Protein AF-A4SCB6-F1 (afdb_monomer_lite)

Structure (mmCIF, N/CA/C/O backbone):
data_AF-A4SCB6-F1
#
_entry.id   AF-A4SCB6-F1
#
loop_
_atom_site.group_PDB
_atom_site.id
_atom_site.type_symbol
_atom_site.label_atom_id
_atom_site.label_alt_id
_atom_site.label_comp_id
_atom_site.label_asym_id
_atom_site.label_entity_id
_atom_site.label_seq_id
_atom_site.pdbx_PDB_ins_code
_atom_site.Cartn_x
_atom_site.Cartn_y
_atom_site.Cartn_z
_atom_site.occupancy
_atom_site.B_iso_or_equiv
_atom_site.auth_seq_id
_atom_site.auth_comp_id
_atom_site.auth_asym_id
_atom_site.auth_atom_id
_atom_site.pdbx_PDB_model_num
ATOM 1 N N . MET A 1 1 ? -8.449 29.681 24.417 1.00 35.66 1 MET A N 1
ATOM 2 C CA . MET A 1 1 ? -8.562 28.207 24.355 1.00 35.66 1 MET A CA 1
ATOM 3 C C . MET A 1 1 ? -7.385 27.690 23.552 1.00 35.66 1 MET A C 1
ATOM 5 O O . MET A 1 1 ? -7.393 27.770 22.331 1.00 35.66 1 MET A O 1
ATOM 9 N N . GLU A 1 2 ? -6.325 27.283 24.239 1.00 38.78 2 GLU A N 1
ATOM 10 C CA . GLU A 1 2 ? -5.059 26.910 23.613 1.00 38.78 2 GLU A CA 1
ATOM 11 C C . GLU A 1 2 ? -5.118 25.445 23.175 1.00 38.78 2 GLU A C 1
ATOM 13 O O . GLU A 1 2 ? -4.873 24.522 23.953 1.00 38.78 2 GLU A O 1
ATOM 18 N N . ASN A 1 3 ? -5.507 25.220 21.918 1.00 49.94 3 ASN A N 1
ATOM 19 C CA . ASN A 1 3 ? -5.371 23.917 21.279 1.00 49.94 3 ASN A CA 1
ATOM 20 C C . ASN A 1 3 ? -3.885 23.682 21.005 1.00 49.94 3 ASN A C 1
ATOM 22 O O . ASN A 1 3 ? -3.407 23.879 19.888 1.00 49.94 3 ASN A O 1
ATOM 26 N N . SER A 1 4 ? -3.153 23.259 22.041 1.00 44.50 4 SER A N 1
ATOM 27 C CA . SER A 1 4 ? -1.861 22.603 21.861 1.00 44.50 4 SER A CA 1
ATOM 28 C C . SER A 1 4 ? -2.102 21.427 20.920 1.00 44.50 4 SER A C 1
ATOM 30 O O . SER A 1 4 ? -2.739 20.429 21.265 1.00 44.50 4 SER A O 1
ATOM 32 N N . SER A 1 5 ? -1.689 21.589 19.669 1.00 52.41 5 SER A N 1
ATOM 33 C CA . SER A 1 5 ? -1.800 20.581 18.630 1.00 52.41 5 SER A CA 1
ATOM 34 C C . SER A 1 5 ? -0.852 19.444 18.994 1.00 52.41 5 SER A C 1
ATOM 36 O O . SER A 1 5 ? 0.273 19.349 18.510 1.00 52.41 5 SER A O 1
ATOM 38 N N . LYS A 1 6 ? -1.294 18.583 19.922 1.00 59.75 6 LYS A N 1
ATOM 39 C CA . LYS A 1 6 ? -0.596 17.358 20.302 1.00 59.75 6 LYS A CA 1
ATOM 40 C C . LYS A 1 6 ? -0.312 16.607 19.015 1.00 59.75 6 LYS A C 1
ATOM 42 O O . LYS A 1 6 ? -1.229 16.149 18.331 1.00 59.75 6 LYS A O 1
ATOM 47 N N . LYS A 1 7 ? 0.973 16.562 18.668 1.00 64.44 7 LYS A N 1
ATOM 48 C CA . LYS A 1 7 ? 1.499 15.917 17.471 1.00 64.44 7 LYS A CA 1
ATOM 49 C C . LYS A 1 7 ? 0.943 14.497 17.453 1.00 64.44 7 LYS A C 1
ATOM 51 O O . LYS A 1 7 ? 1.305 13.688 18.307 1.00 64.44 7 LYS A O 1
ATOM 56 N N . ARG A 1 8 ? 0.002 14.220 16.543 1.00 67.88 8 ARG A N 1
ATOM 57 C CA . ARG A 1 8 ? -0.626 12.898 16.444 1.00 67.88 8 ARG A CA 1
ATOM 58 C C . ARG A 1 8 ? 0.488 11.892 16.173 1.00 67.88 8 ARG A C 1
ATOM 60 O O . ARG A 1 8 ? 1.176 11.997 15.154 1.00 67.88 8 ARG A O 1
ATOM 67 N N . ARG A 1 9 ? 0.722 10.976 17.117 1.00 80.44 9 ARG A N 1
ATOM 68 C CA . ARG A 1 9 ? 1.697 9.896 16.931 1.00 80.44 9 ARG A CA 1
ATOM 69 C C . ARG A 1 9 ? 1.261 9.088 15.714 1.00 80.44 9 ARG A C 1
ATOM 71 O O . ARG A 1 9 ? 0.094 8.726 15.593 1.00 80.44 9 ARG A O 1
ATOM 78 N N . ARG A 1 10 ? 2.198 8.833 14.802 1.00 80.88 10 ARG A N 1
ATOM 79 C CA . ARG A 1 10 ? 1.978 7.876 13.719 1.00 80.88 10 ARG A CA 1
ATOM 80 C C . ARG A 1 10 ? 2.044 6.489 14.344 1.00 80.88 10 ARG A C 1
ATOM 82 O O . ARG A 1 10 ? 3.097 6.124 14.856 1.00 80.88 10 ARG A O 1
ATOM 89 N N . LEU A 1 11 ? 0.918 5.782 14.348 1.00 84.81 11 LEU A N 1
ATOM 90 C CA . LEU A 1 11 ? 0.862 4.398 14.805 1.00 84.81 11 LEU A CA 1
ATOM 91 C C . LEU A 1 11 ? 1.591 3.502 13.805 1.00 84.81 11 LEU A C 1
ATOM 93 O O . LEU A 1 11 ? 1.426 3.673 12.590 1.00 84.81 11 LEU A O 1
ATOM 97 N N . SER A 1 12 ? 2.388 2.563 14.311 1.00 90.12 12 SER A N 1
ATOM 98 C CA . SER A 1 12 ? 2.996 1.528 13.477 1.00 90.12 12 SER A CA 1
ATOM 99 C C . SER A 1 12 ? 1.917 0.590 12.916 1.00 90.12 12 SER A C 1
ATOM 101 O O . SER A 1 12 ? 0.789 0.532 13.413 1.00 90.12 12 SER A O 1
ATOM 103 N N . ALA A 1 13 ? 2.244 -0.153 11.856 1.00 90.56 13 ALA A N 1
ATOM 104 C CA . ALA A 1 13 ? 1.316 -1.132 11.286 1.00 90.56 13 ALA A CA 1
ATOM 105 C C . ALA A 1 13 ? 0.941 -2.232 12.300 1.00 90.56 13 ALA A C 1
ATOM 107 O O . ALA A 1 13 ? -0.214 -2.648 12.365 1.00 90.56 13 ALA A O 1
ATOM 108 N N . GLU A 1 14 ? 1.901 -2.651 13.128 1.00 92.12 14 GLU A N 1
ATOM 109 C CA . GLU A 1 14 ? 1.699 -3.634 14.198 1.00 92.12 14 GLU A CA 1
ATOM 110 C C . GLU A 1 14 ? 0.769 -3.100 15.291 1.00 92.12 14 GLU A C 1
ATOM 112 O O . GLU A 1 14 ? -0.149 -3.803 15.711 1.00 92.12 14 GLU A O 1
ATOM 117 N N . GLU A 1 15 ? 0.941 -1.837 15.702 1.00 91.81 15 GLU A N 1
ATOM 118 C CA . GLU A 1 15 ? 0.059 -1.195 16.684 1.00 91.81 15 GLU A CA 1
ATOM 119 C C . GLU A 1 15 ? -1.388 -1.150 16.168 1.00 91.81 15 GLU A C 1
ATOM 121 O O . GLU A 1 15 ? -2.311 -1.535 16.887 1.00 91.81 15 GLU A O 1
ATOM 126 N N . LYS A 1 16 ? -1.600 -0.753 14.902 1.00 93.06 16 LYS A N 1
ATOM 127 C CA . LYS A 1 16 ? -2.934 -0.758 14.272 1.00 93.06 16 LYS A CA 1
ATOM 128 C C . LYS A 1 16 ? -3.567 -2.154 14.269 1.00 93.06 16 LYS A C 1
ATOM 130 O O . LYS A 1 16 ? -4.764 -2.278 14.526 1.00 93.06 16 LYS A O 1
ATOM 135 N N . TRP A 1 17 ? -2.778 -3.192 13.991 1.00 93.38 17 TRP A N 1
ATOM 136 C CA . TRP A 1 17 ? -3.244 -4.579 14.008 1.00 93.38 17 TRP A CA 1
ATOM 137 C C . TRP A 1 17 ? -3.620 -5.057 15.418 1.00 93.38 17 TRP A C 1
ATOM 139 O O . TRP A 1 17 ? -4.675 -5.670 15.578 1.00 93.38 17 TRP A O 1
ATOM 149 N N . SER A 1 18 ? -2.824 -4.724 16.443 1.00 92.81 18 SER A N 1
ATOM 150 C CA . SER A 1 18 ? -3.146 -5.037 17.847 1.00 92.81 18 SER A CA 1
ATOM 151 C C . SER A 1 18 ? -4.474 -4.411 18.266 1.00 92.81 18 SER A C 1
ATOM 153 O O . SER A 1 18 ? -5.357 -5.102 18.767 1.00 92.81 18 SER A O 1
ATOM 155 N N . ILE A 1 19 ? -4.660 -3.122 17.964 1.00 92.25 19 ILE A N 1
ATOM 156 C CA . ILE A 1 19 ? -5.900 -2.396 18.268 1.00 92.25 19 ILE A CA 1
ATOM 157 C C . ILE A 1 19 ? -7.103 -3.055 17.583 1.00 92.25 19 ILE A C 1
ATOM 159 O O . ILE A 1 19 ? -8.170 -3.174 18.186 1.00 92.25 19 ILE A O 1
ATOM 163 N N . TYR A 1 20 ? -6.947 -3.489 16.329 1.00 93.62 20 TYR A N 1
ATOM 164 C CA . TYR A 1 20 ? -8.008 -4.184 15.604 1.00 93.62 20 TYR A CA 1
ATOM 165 C C . TYR A 1 20 ? -8.391 -5.506 16.286 1.00 93.62 20 TYR A C 1
ATOM 167 O O . TYR A 1 20 ? -9.576 -5.743 16.508 1.00 93.62 20 TYR A O 1
ATOM 175 N N . GLN A 1 21 ? -7.407 -6.320 16.680 1.00 93.75 21 GLN A N 1
ATOM 176 C CA . GLN A 1 21 ? -7.632 -7.588 17.384 1.00 93.75 21 GLN A CA 1
ATOM 177 C C . GLN A 1 21 ? -8.326 -7.391 18.736 1.00 93.75 21 GLN A C 1
ATOM 179 O O . GLN A 1 21 ? -9.308 -8.070 19.029 1.00 93.75 21 GLN A O 1
ATOM 184 N N . GLU A 1 22 ? -7.872 -6.426 19.536 1.00 91.62 22 GLU A N 1
ATOM 185 C CA . GLU A 1 22 ? -8.496 -6.086 20.822 1.00 91.62 22 GLU A CA 1
ATOM 186 C C . GLU A 1 22 ? -9.955 -5.636 20.662 1.00 91.62 22 GLU A C 1
ATOM 188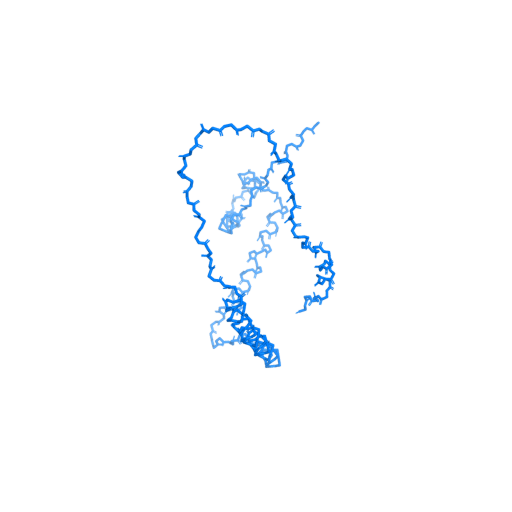 O O . GLU A 1 22 ? -10.795 -5.933 21.509 1.00 91.62 22 GLU A O 1
ATOM 193 N N . CYS A 1 23 ? -10.275 -4.939 19.566 1.00 90.19 23 CYS A N 1
ATOM 194 C CA . CYS A 1 23 ? -11.641 -4.514 19.260 1.00 90.19 23 CYS A CA 1
ATOM 195 C C . CYS A 1 23 ? -12.542 -5.644 18.734 1.00 90.19 23 CYS A C 1
ATOM 197 O O . CYS A 1 23 ? -13.762 -5.506 18.808 1.00 90.19 23 CYS A O 1
ATOM 199 N N . GLU A 1 24 ? -11.970 -6.700 18.153 1.00 89.06 24 GLU A N 1
ATOM 200 C CA . GLU A 1 24 ? -12.712 -7.838 17.589 1.00 89.06 24 GLU A CA 1
ATOM 201 C C . GLU A 1 24 ? -13.030 -8.901 18.657 1.00 89.06 24 GLU A C 1
ATOM 203 O O . GLU A 1 24 ? -13.996 -9.651 18.527 1.00 89.06 24 GLU A O 1
ATOM 208 N N . GLN A 1 25 ? -12.258 -8.950 19.750 1.00 89.31 25 GLN A N 1
ATOM 209 C CA . GLN A 1 25 ? -12.505 -9.865 20.865 1.00 89.31 25 GLN A CA 1
ATOM 210 C C . GLN A 1 25 ? -13.878 -9.617 21.514 1.00 89.31 25 GLN A C 1
ATOM 212 O O . GLN A 1 25 ? -14.176 -8.538 22.036 1.00 89.31 25 GLN A O 1
ATOM 217 N N . SER A 1 26 ? -14.720 -10.654 21.529 1.00 71.50 26 SER A N 1
ATOM 218 C CA . SER A 1 26 ? -16.051 -10.609 22.136 1.00 71.50 26 SER A CA 1
ATOM 219 C C . SER A 1 26 ? -15.952 -10.387 23.649 1.00 71.50 26 SER A C 1
ATOM 221 O O . SER A 1 26 ? -15.482 -11.262 24.374 1.00 71.50 26 SER A O 1
ATOM 223 N N . GLY A 1 27 ? -16.412 -9.226 24.126 1.00 77.25 27 GLY A N 1
ATOM 224 C CA . GLY A 1 27 ? -16.468 -8.882 25.555 1.00 77.25 27 GLY A CA 1
ATOM 225 C C . GLY A 1 27 ? -15.766 -7.575 25.929 1.00 77.25 27 GLY A C 1
ATOM 226 O O . GLY A 1 27 ? -15.978 -7.065 27.028 1.00 77.25 27 GLY A O 1
ATOM 227 N N . VAL A 1 28 ? -14.979 -6.990 25.022 1.00 80.94 28 VAL A N 1
ATOM 228 C CA . VAL A 1 28 ? -14.282 -5.724 25.275 1.00 80.94 28 VAL A CA 1
ATOM 229 C C . VAL A 1 28 ? -15.142 -4.536 24.844 1.00 80.94 28 VAL A C 1
ATOM 231 O O . VAL A 1 28 ? -15.677 -4.479 23.737 1.00 80.94 28 VAL A O 1
ATOM 234 N N . LYS A 1 29 ? -15.265 -3.530 25.717 1.00 88.19 29 LYS A N 1
ATOM 235 C CA . LYS A 1 29 ? -15.910 -2.263 25.362 1.00 88.19 29 LYS A CA 1
ATOM 236 C C . LYS A 1 29 ? -14.978 -1.470 24.449 1.00 88.19 29 LYS A C 1
ATOM 238 O O . LYS A 1 29 ? -13.975 -0.924 24.902 1.00 88.19 29 LYS A O 1
ATOM 243 N N . ILE A 1 30 ? -15.362 -1.331 23.182 1.00 88.38 30 ILE A N 1
ATOM 244 C CA . ILE A 1 30 ? -14.606 -0.601 22.145 1.00 88.38 30 ILE A CA 1
ATOM 245 C C . ILE A 1 30 ? -14.160 0.789 22.637 1.00 88.38 30 ILE A C 1
ATOM 247 O O . ILE A 1 30 ? -13.024 1.203 22.425 1.00 88.38 30 ILE A O 1
ATOM 251 N N . GLY A 1 31 ? -15.029 1.502 23.361 1.00 85.88 31 GLY A N 1
ATOM 252 C CA . GLY A 1 31 ? -14.718 2.831 23.893 1.00 85.88 31 GLY A CA 1
ATOM 253 C C . GLY A 1 31 ? -13.583 2.867 24.927 1.00 85.88 31 GLY A C 1
ATOM 254 O O . GLY A 1 31 ? -12.914 3.890 25.046 1.00 85.88 31 GLY A O 1
ATOM 255 N N . GLU A 1 32 ? -13.337 1.783 25.667 1.00 89.12 32 GLU A N 1
ATOM 256 C CA . GLU A 1 32 ? -12.234 1.710 26.636 1.00 89.12 32 GLU A CA 1
ATOM 257 C C . GLU A 1 32 ? -10.888 1.536 25.926 1.00 89.12 32 GLU A C 1
ATOM 259 O O . GLU A 1 32 ? -9.926 2.225 26.266 1.00 89.12 32 GLU A O 1
ATOM 264 N N . VAL A 1 33 ? -10.838 0.696 24.888 1.00 89.19 33 VAL A N 1
ATOM 265 C CA . VAL A 1 33 ? -9.648 0.495 24.041 1.00 89.19 33 VAL A CA 1
ATOM 266 C C . VAL A 1 33 ? -9.270 1.801 23.342 1.00 89.19 33 VAL A C 1
ATOM 268 O O . VAL A 1 33 ? -8.135 2.263 23.443 1.00 89.19 33 VAL A O 1
ATOM 271 N N . LEU A 1 34 ? -10.239 2.476 22.721 1.00 89.56 34 LEU A N 1
ATOM 272 C CA . LEU A 1 34 ? -9.993 3.738 22.018 1.00 89.56 34 LEU A CA 1
ATOM 273 C C . LEU A 1 34 ? -9.400 4.823 22.928 1.00 89.56 34 LEU A C 1
ATOM 275 O O . LEU A 1 34 ? -8.489 5.539 22.516 1.00 89.56 34 LEU A O 1
ATOM 279 N N . ARG A 1 35 ? -9.842 4.911 24.189 1.00 89.12 35 ARG A N 1
ATOM 280 C CA . ARG A 1 35 ? -9.287 5.869 25.161 1.00 89.12 35 ARG A CA 1
ATOM 281 C C . ARG A 1 35 ? -7.853 5.538 25.570 1.00 89.12 35 ARG A C 1
ATOM 283 O O . ARG A 1 35 ? -7.065 6.468 25.716 1.00 89.12 35 ARG A O 1
ATOM 290 N N . LYS A 1 36 ? -7.501 4.253 25.713 1.00 88.38 36 LYS A N 1
ATOM 291 C CA . LYS A 1 36 ? -6.122 3.820 26.016 1.00 88.38 36 LYS A CA 1
ATOM 292 C C . LYS A 1 36 ? -5.146 4.233 24.914 1.00 88.38 36 LYS A C 1
ATOM 294 O O . LYS A 1 36 ? -4.048 4.696 25.208 1.00 88.38 36 LYS A O 1
ATOM 299 N N 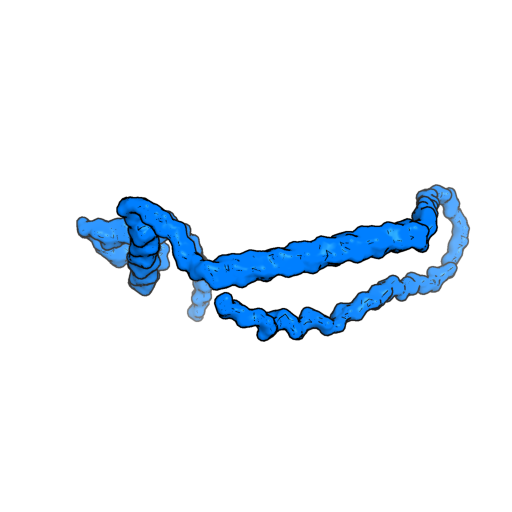. HIS A 1 37 ? -5.567 4.108 23.656 1.00 86.75 37 HIS A N 1
ATOM 300 C CA . HIS A 1 37 ? -4.739 4.443 22.494 1.00 86.75 37 HIS A CA 1
ATOM 301 C C . HIS A 1 37 ? -4.878 5.902 22.028 1.00 86.75 37 HIS A C 1
ATOM 303 O O . HIS A 1 37 ? -4.116 6.343 21.170 1.00 86.75 37 HIS A O 1
ATOM 309 N N . GLY A 1 38 ? -5.818 6.669 22.592 1.00 88.50 38 GLY A N 1
ATOM 310 C CA . GLY A 1 38 ? -6.092 8.050 22.182 1.00 88.50 38 GLY A CA 1
ATOM 311 C C . GLY A 1 38 ? -6.701 8.162 20.780 1.00 88.50 38 GLY A C 1
ATOM 312 O O . GLY A 1 38 ? -6.447 9.144 20.085 1.00 88.50 38 GLY A O 1
ATOM 313 N N . LEU A 1 39 ? -7.469 7.152 20.362 1.00 88.50 39 LEU A N 1
ATOM 314 C CA . LEU A 1 39 ? -8.086 7.050 19.039 1.00 88.50 39 LEU A CA 1
ATOM 315 C C . LEU A 1 39 ? -9.559 7.445 19.062 1.00 88.50 39 LEU A C 1
ATOM 317 O O . LEU A 1 39 ? -10.250 7.284 20.069 1.00 88.50 39 LEU A O 1
ATOM 321 N N . TYR A 1 40 ? -10.048 7.937 17.927 1.00 91.06 40 TYR A N 1
ATOM 322 C CA . TYR A 1 40 ? -11.465 8.221 17.734 1.00 91.06 40 TYR A CA 1
ATOM 323 C C . TYR A 1 40 ? -12.172 7.073 16.998 1.00 91.06 40 TYR A C 1
ATOM 325 O O . TYR A 1 40 ? -11.543 6.207 16.387 1.00 91.06 40 TYR A O 1
ATOM 333 N N . SER A 1 41 ? -13.507 7.063 17.021 1.00 88.75 41 SER A N 1
ATOM 334 C CA . SER A 1 41 ? -14.311 6.066 16.299 1.00 88.75 41 SER A CA 1
ATOM 335 C C . SER A 1 41 ? -14.057 6.084 14.786 1.00 88.75 41 SER A C 1
ATOM 337 O O . SER A 1 41 ? -14.090 5.029 14.153 1.00 88.75 41 SER A O 1
ATOM 339 N N . SER A 1 42 ? -13.734 7.251 14.216 1.00 92.19 42 SER A N 1
ATOM 340 C CA . SER A 1 42 ? -13.324 7.392 12.812 1.00 92.19 42 SER A CA 1
ATOM 341 C C . SER A 1 42 ? -12.049 6.612 12.507 1.00 92.19 42 SER A C 1
ATOM 343 O O . SER A 1 42 ? -11.972 5.933 11.487 1.00 92.19 42 SER A O 1
ATOM 345 N N . ASP A 1 43 ? -11.063 6.663 13.404 1.00 89.88 43 ASP A N 1
ATOM 346 C CA . ASP A 1 43 ? -9.774 5.999 13.204 1.00 89.88 43 ASP A CA 1
ATOM 347 C C . ASP A 1 43 ? -9.943 4.481 13.225 1.00 89.88 43 ASP A C 1
ATOM 349 O O . ASP A 1 43 ? -9.335 3.774 12.426 1.00 89.88 43 ASP A O 1
ATOM 353 N N . LEU A 1 44 ? -10.848 3.974 14.069 1.00 91.44 44 LEU A N 1
ATOM 354 C CA . LEU A 1 44 ? -11.190 2.555 14.084 1.00 91.44 44 LEU A CA 1
ATOM 355 C C . LEU A 1 44 ? -11.796 2.095 12.753 1.00 91.44 44 LEU A C 1
ATOM 357 O O . LEU A 1 44 ? -11.472 1.011 12.271 1.00 91.44 44 LEU A O 1
ATOM 361 N N . GLN A 1 45 ? -12.660 2.906 12.137 1.00 94.06 45 GLN A N 1
ATOM 362 C CA . GLN A 1 45 ? -13.215 2.589 10.818 1.00 94.06 45 GLN A CA 1
ATOM 363 C C . GLN A 1 45 ? -12.133 2.582 9.733 1.00 94.06 45 GLN A C 1
ATOM 365 O O . GLN A 1 45 ? -12.146 1.700 8.873 1.00 94.06 45 GLN A O 1
ATOM 370 N N . LEU A 1 46 ? -11.179 3.517 9.796 1.00 93.69 46 LEU A N 1
ATOM 371 C CA . LEU A 1 46 ? -10.030 3.546 8.890 1.00 93.69 46 LEU A CA 1
ATOM 372 C C . LEU A 1 46 ? -9.175 2.285 9.040 1.00 93.69 46 LEU A C 1
ATOM 374 O O . LEU A 1 46 ? -8.909 1.621 8.042 1.00 93.69 46 LEU A O 1
ATOM 378 N N . ILE A 1 47 ? -8.827 1.909 10.274 1.00 93.69 47 ILE A N 1
ATOM 379 C CA . ILE A 1 47 ? -8.054 0.693 10.561 1.00 93.69 47 ILE A CA 1
ATOM 380 C C . ILE A 1 47 ? -8.789 -0.547 10.037 1.00 93.69 47 ILE A C 1
ATOM 382 O O . ILE A 1 47 ? -8.184 -1.378 9.368 1.00 93.69 47 ILE A O 1
ATOM 386 N N . ARG A 1 48 ? -10.105 -0.661 10.262 1.00 94.62 48 ARG A N 1
ATOM 387 C CA . ARG A 1 48 ? -10.911 -1.784 9.747 1.00 94.62 48 ARG A CA 1
ATOM 388 C C . ARG A 1 48 ? -10.873 -1.882 8.224 1.00 94.62 48 ARG A C 1
ATOM 390 O O . ARG A 1 48 ? -10.781 -2.984 7.685 1.00 94.62 48 ARG A O 1
ATOM 397 N N . ARG A 1 49 ? -10.949 -0.745 7.528 1.00 95.69 49 ARG A N 1
ATOM 398 C CA . ARG A 1 49 ? -10.862 -0.706 6.065 1.00 95.69 49 ARG A CA 1
ATOM 399 C C . ARG A 1 49 ? -9.474 -1.124 5.582 1.00 95.69 49 ARG A C 1
ATOM 401 O O . ARG A 1 49 ? -9.392 -2.020 4.750 1.00 95.69 49 ARG A O 1
ATOM 408 N N . GLU A 1 50 ? -8.417 -0.541 6.149 1.00 94.62 50 GLU A N 1
ATOM 409 C CA . GLU A 1 50 ? -7.025 -0.875 5.813 1.00 94.62 50 GLU A CA 1
ATOM 410 C C . GLU A 1 50 ? -6.742 -2.371 6.018 1.00 94.62 50 GLU A C 1
ATOM 412 O O . GLU A 1 50 ? -6.195 -3.029 5.137 1.00 94.62 50 GLU A O 1
ATOM 417 N N . VAL A 1 51 ? -7.169 -2.937 7.152 1.00 94.75 51 VAL A N 1
ATOM 418 C CA . VAL A 1 51 ? -7.004 -4.366 7.454 1.00 94.75 51 VAL A CA 1
ATOM 419 C C . VAL A 1 51 ? -7.751 -5.238 6.446 1.00 94.75 51 VAL A C 1
ATOM 421 O O . VAL A 1 51 ? -7.201 -6.229 5.965 1.00 94.75 51 VAL A O 1
ATOM 424 N N . LYS A 1 52 ? -8.989 -4.875 6.091 1.00 94.75 52 LYS A N 1
ATOM 425 C CA . LYS A 1 52 ? -9.789 -5.618 5.111 1.00 94.75 52 LYS A CA 1
ATOM 426 C C . LYS A 1 52 ? -9.134 -5.613 3.729 1.00 94.75 52 LYS A C 1
ATOM 428 O O . LYS A 1 52 ? -9.028 -6.666 3.106 1.00 94.75 52 LYS A O 1
ATOM 433 N N . GLU A 1 53 ? -8.698 -4.450 3.256 1.00 95.00 53 GLU A N 1
ATOM 434 C CA . GLU A 1 53 ? -8.026 -4.296 1.962 1.00 95.00 53 GLU A CA 1
ATOM 435 C C . GLU A 1 53 ? -6.708 -5.075 1.929 1.00 95.00 53 GLU A C 1
ATOM 437 O O . GLU A 1 53 ? -6.499 -5.882 1.024 1.00 95.00 53 GLU A O 1
ATOM 442 N N . ALA A 1 54 ? -5.876 -4.934 2.966 1.00 92.69 54 ALA A N 1
ATOM 443 C CA . ALA A 1 54 ? -4.608 -5.648 3.078 1.00 92.69 54 ALA A CA 1
ATOM 444 C C . ALA A 1 54 ? -4.797 -7.173 3.132 1.00 92.69 54 ALA A C 1
ATOM 446 O O . ALA A 1 54 ? -4.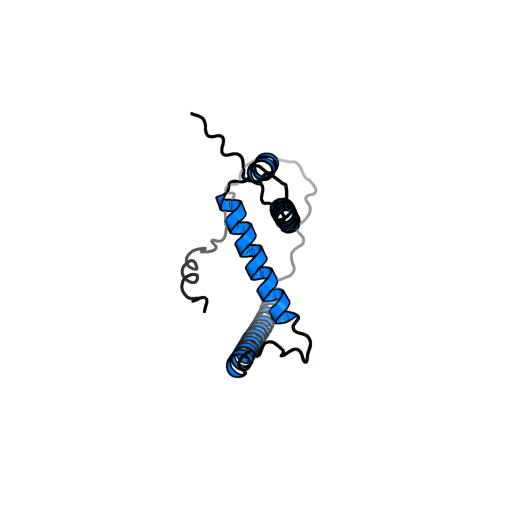040 -7.922 2.509 1.00 92.69 54 ALA A O 1
ATOM 447 N N . ALA A 1 55 ? -5.823 -7.654 3.842 1.00 92.31 55 ALA A N 1
ATOM 448 C CA . ALA A 1 55 ? -6.157 -9.073 3.885 1.00 92.31 55 ALA A CA 1
ATOM 449 C C . ALA A 1 55 ? -6.591 -9.585 2.505 1.00 92.31 55 ALA A C 1
ATOM 451 O O . ALA A 1 55 ? -6.100 -10.619 2.058 1.00 92.31 55 ALA A O 1
ATOM 452 N N . LEU A 1 56 ? -7.460 -8.857 1.797 1.00 92.88 56 LEU A N 1
ATOM 453 C CA . LEU A 1 56 ? -7.910 -9.232 0.452 1.00 92.88 56 LEU A CA 1
ATOM 454 C C . LEU A 1 56 ? -6.761 -9.226 -0.560 1.00 92.88 56 LEU A C 1
ATOM 456 O O . LEU A 1 56 ? -6.609 -10.183 -1.321 1.00 92.88 56 LEU A O 1
ATOM 460 N N . GLU A 1 57 ? -5.917 -8.197 -0.544 1.00 90.06 57 GLU A N 1
ATOM 461 C CA . GLU A 1 57 ? -4.730 -8.118 -1.394 1.00 90.06 57 GLU A CA 1
ATOM 462 C C . GLU A 1 57 ? -3.795 -9.302 -1.117 1.00 90.06 57 GLU A C 1
ATOM 464 O O . GLU A 1 57 ? -3.402 -10.032 -2.032 1.00 90.06 57 GLU A O 1
ATOM 469 N N . ARG A 1 58 ? -3.492 -9.574 0.158 1.00 88.62 58 ARG A N 1
ATOM 470 C CA . ARG A 1 58 ? -2.592 -10.670 0.518 1.00 88.62 58 ARG A CA 1
ATOM 471 C C . ARG A 1 58 ? -3.176 -12.034 0.172 1.00 88.62 58 ARG A C 1
ATOM 473 O O . ARG A 1 58 ? -2.445 -12.878 -0.344 1.00 88.62 58 ARG A O 1
ATOM 480 N N . LEU A 1 59 ? -4.460 -12.260 0.432 1.00 85.81 59 LEU A N 1
ATOM 481 C CA . LEU A 1 59 ? -5.134 -13.522 0.124 1.00 85.81 59 LEU A CA 1
ATOM 482 C C . LEU A 1 59 ? -5.259 -13.739 -1.386 1.00 85.81 59 LEU A C 1
ATOM 484 O O . LEU A 1 59 ? -5.017 -14.849 -1.858 1.00 85.81 59 LEU A O 1
ATOM 488 N N . SER A 1 60 ? -5.547 -12.687 -2.158 1.00 82.50 60 SER A N 1
ATOM 489 C CA . SER A 1 60 ? -5.567 -12.766 -3.623 1.00 82.50 60 SER A CA 1
ATOM 490 C C . SER A 1 60 ? -4.188 -13.130 -4.188 1.00 82.50 60 SER A C 1
ATOM 492 O O . SER A 1 60 ? -4.086 -13.995 -5.060 1.00 82.50 60 SER A O 1
ATOM 494 N N . ARG A 1 61 ? -3.112 -12.563 -3.624 1.00 81.12 61 ARG A N 1
ATOM 495 C CA . ARG A 1 61 ? -1.722 -12.869 -3.998 1.00 81.12 61 ARG A CA 1
ATOM 496 C C . ARG A 1 61 ? -1.254 -14.247 -3.524 1.00 81.12 61 ARG A C 1
ATOM 498 O O . ARG A 1 61 ? -0.430 -14.876 -4.184 1.00 81.12 61 ARG A O 1
ATOM 505 N N . SER A 1 62 ? -1.754 -14.706 -2.379 1.00 78.69 62 SER A N 1
ATOM 506 C CA . SER A 1 62 ? -1.387 -15.974 -1.737 1.00 78.69 62 SER A CA 1
ATOM 507 C C . SER A 1 62 ? -2.247 -17.159 -2.188 1.00 78.69 62 SER A C 1
ATOM 509 O O . SER A 1 62 ? -2.148 -18.237 -1.597 1.00 78.69 62 SER A O 1
ATOM 511 N N . ARG A 1 63 ? -3.095 -16.979 -3.209 1.00 74.25 63 ARG A N 1
ATOM 512 C CA . ARG A 1 63 ? -3.984 -18.016 -3.737 1.00 74.25 63 ARG A CA 1
ATOM 513 C C . ARG A 1 63 ? -3.185 -19.298 -4.051 1.00 74.25 63 ARG A C 1
ATOM 515 O O . ARG A 1 63 ? -2.298 -19.250 -4.907 1.00 74.25 63 ARG A O 1
ATOM 522 N N . PRO A 1 64 ? -3.474 -20.430 -3.377 1.00 69.31 64 PRO A N 1
ATOM 523 C CA . PRO A 1 64 ? -2.778 -21.691 -3.616 1.00 69.31 64 PRO A CA 1
ATOM 524 C C . PRO A 1 64 ? -2.925 -22.117 -5.083 1.00 69.31 64 PRO A C 1
ATOM 526 O O . PRO A 1 64 ? -4.039 -22.197 -5.602 1.00 69.31 64 PRO A O 1
ATOM 529 N N . GLY A 1 65 ? -1.802 -22.334 -5.771 1.00 67.69 65 GLY A N 1
ATOM 530 C CA . GLY A 1 65 ? -1.763 -22.667 -7.199 1.00 67.69 65 GLY A CA 1
ATOM 531 C C . GLY A 1 65 ? -0.623 -21.971 -7.947 1.00 67.69 65 GLY A C 1
ATOM 532 O O . GLY A 1 65 ? 0.195 -21.266 -7.352 1.00 67.69 65 GLY A O 1
ATOM 533 N N . ARG A 1 66 ? -0.546 -22.177 -9.271 1.00 62.34 66 ARG A N 1
ATOM 534 C CA . ARG A 1 66 ? 0.463 -21.532 -10.129 1.00 62.34 66 ARG A CA 1
ATOM 535 C C . ARG A 1 66 ? 0.326 -20.018 -9.990 1.00 62.34 66 ARG A C 1
ATOM 537 O O . ARG A 1 66 ? -0.678 -19.450 -10.418 1.00 62.34 66 ARG A O 1
ATOM 544 N N . LYS A 1 67 ? 1.338 -19.381 -9.392 1.00 59.53 67 LYS A N 1
ATOM 545 C CA . LYS A 1 67 ? 1.456 -17.923 -9.318 1.00 59.53 67 LYS A CA 1
ATOM 546 C C . LYS A 1 67 ? 1.330 -17.403 -10.745 1.00 59.53 67 LYS A C 1
ATOM 548 O O . LYS A 1 67 ? 2.230 -17.617 -11.558 1.00 59.53 67 LYS A O 1
ATOM 553 N N . LYS A 1 68 ? 0.209 -16.760 -11.074 1.00 57.44 68 LYS A N 1
ATOM 554 C CA . LYS A 1 68 ? 0.179 -15.890 -12.243 1.00 57.44 68 LYS A CA 1
ATOM 555 C C . LYS A 1 68 ? 1.147 -14.778 -11.865 1.00 57.44 68 LYS A C 1
ATOM 557 O O . LYS A 1 68 ? 0.837 -1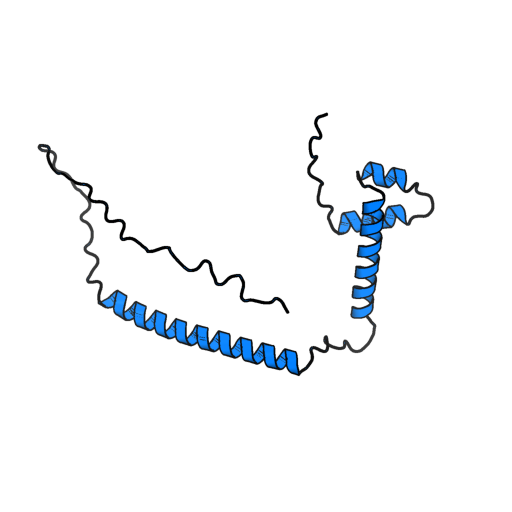3.987 -10.977 1.00 57.44 68 LYS A O 1
ATOM 562 N N . ALA A 1 69 ? 2.363 -14.800 -12.422 1.00 59.16 69 ALA A N 1
ATOM 563 C CA . ALA A 1 69 ? 3.191 -13.601 -12.433 1.00 59.16 69 ALA A CA 1
ATOM 564 C C . ALA A 1 69 ? 2.251 -12.470 -12.847 1.00 59.16 69 ALA A C 1
ATOM 566 O O . ALA A 1 69 ? 1.451 -12.707 -13.758 1.00 59.16 69 ALA A O 1
ATOM 567 N N . ALA A 1 70 ? 2.250 -11.356 -12.104 1.00 59.81 70 ALA A N 1
ATOM 568 C CA . ALA A 1 70 ? 1.407 -10.208 -12.417 1.00 59.81 70 ALA A CA 1
ATOM 569 C C . ALA A 1 70 ? 1.447 -10.049 -13.934 1.00 59.81 70 ALA A C 1
ATOM 571 O O . ALA A 1 70 ? 2.538 -9.935 -14.497 1.00 59.81 70 ALA A O 1
ATOM 572 N N . VAL A 1 71 ? 0.300 -10.268 -14.580 1.00 57.59 71 VAL A N 1
ATOM 573 C CA . VAL A 1 71 ? 0.212 -10.278 -16.036 1.00 57.59 71 VA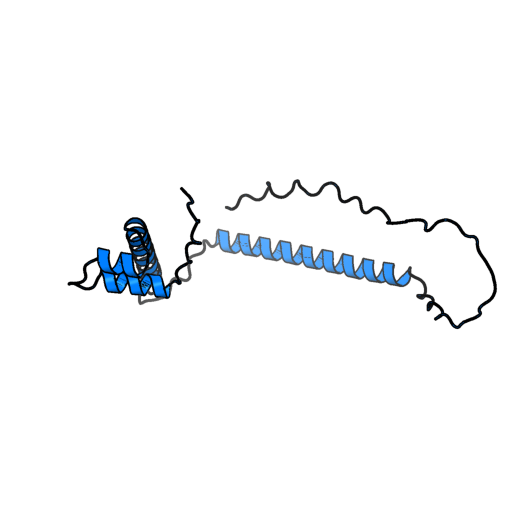L A CA 1
ATOM 574 C C . VAL A 1 71 ? 0.312 -8.814 -16.408 1.00 57.59 71 VAL A C 1
ATOM 576 O O . VAL A 1 71 ? -0.698 -8.146 -16.577 1.00 57.59 71 VAL A O 1
ATOM 579 N N . VAL A 1 72 ? 1.539 -8.296 -16.383 1.00 65.88 72 VAL A N 1
ATOM 580 C CA . VAL A 1 72 ? 1.871 -7.019 -16.986 1.00 65.88 72 VAL A CA 1
ATOM 581 C C . VAL A 1 72 ? 1.537 -7.230 -18.457 1.00 65.88 72 VAL A C 1
ATOM 583 O O . VAL A 1 72 ? 2.067 -8.189 -19.042 1.00 65.88 72 VAL A O 1
ATOM 586 N N . PRO A 1 73 ? 0.617 -6.435 -19.024 1.00 72.69 73 PRO A N 1
ATOM 587 C CA . PRO A 1 73 ? 0.340 -6.456 -20.449 1.00 72.69 73 PRO A CA 1
ATOM 588 C C . PRO A 1 73 ? 1.664 -6.465 -21.208 1.00 72.69 73 PRO A C 1
ATOM 590 O O . PRO A 1 73 ? 2.612 -5.760 -20.843 1.00 72.69 73 PRO A O 1
ATOM 593 N N . VAL A 1 74 ? 1.780 -7.336 -22.208 1.00 75.38 74 VAL A N 1
ATOM 594 C CA . VAL A 1 74 ? 3.046 -7.520 -22.934 1.00 75.38 74 VAL A CA 1
ATOM 595 C C . VAL A 1 74 ? 3.487 -6.186 -23.540 1.00 75.38 74 VAL A C 1
ATOM 597 O O . VAL A 1 74 ? 4.673 -5.869 -23.544 1.00 75.38 74 VAL A O 1
ATOM 600 N N . GLU A 1 75 ? 2.507 -5.376 -23.929 1.00 78.81 75 GLU A N 1
ATOM 601 C CA . GLU A 1 75 ? 2.634 -4.025 -24.448 1.00 78.81 75 GLU A CA 1
ATOM 602 C C . GLU A 1 75 ? 3.327 -3.088 -23.451 1.00 78.81 75 GLU A C 1
ATOM 604 O O . GLU A 1 75 ? 4.329 -2.471 -23.802 1.00 78.81 75 GLU A O 1
ATOM 609 N N . GLU A 1 76 ? 2.859 -3.020 -22.202 1.00 81.44 76 GLU A N 1
ATOM 610 C CA . GLU A 1 76 ? 3.459 -2.177 -21.156 1.00 81.44 76 GLU A CA 1
ATOM 611 C C . GLU A 1 76 ? 4.878 -2.636 -20.825 1.00 81.44 76 GLU A C 1
ATOM 613 O O . GLU A 1 76 ? 5.801 -1.833 -20.693 1.00 81.44 76 GLU A O 1
ATOM 618 N N . ARG A 1 77 ? 5.090 -3.954 -20.750 1.00 83.75 77 ARG A N 1
ATOM 619 C CA . ARG A 1 77 ? 6.416 -4.521 -20.494 1.00 83.75 77 ARG A CA 1
ATOM 620 C C . ARG A 1 77 ? 7.403 -4.146 -21.599 1.00 83.75 77 ARG A C 1
ATOM 622 O O . ARG A 1 77 ? 8.564 -3.861 -21.313 1.00 83.75 77 ARG A O 1
ATOM 629 N N . ASP A 1 78 ? 6.969 -4.197 -22.851 1.00 85.94 78 ASP A N 1
ATOM 630 C CA . ASP A 1 78 ? 7.827 -3.920 -23.998 1.00 85.94 78 ASP A CA 1
ATOM 631 C C . ASP A 1 78 ? 8.064 -2.413 -24.177 1.00 85.94 78 ASP A C 1
ATOM 633 O O . ASP A 1 78 ? 9.176 -2.021 -24.530 1.00 85.94 78 ASP A O 1
ATOM 637 N N . GLN A 1 79 ? 7.085 -1.565 -23.849 1.00 91.62 79 GLN A N 1
ATOM 638 C CA . GLN A 1 79 ? 7.263 -0.110 -23.756 1.00 91.62 79 GLN A CA 1
ATOM 639 C C . GLN A 1 79 ? 8.291 0.256 -22.679 1.00 91.62 79 GLN A C 1
ATOM 641 O O . GLN A 1 79 ? 9.275 0.928 -22.980 1.00 91.62 79 GLN A O 1
ATOM 646 N N . LEU A 1 80 ? 8.141 -0.278 -21.462 1.00 89.56 80 LEU A N 1
ATOM 647 C CA . LEU A 1 80 ? 9.078 -0.032 -20.360 1.00 89.56 80 LEU A CA 1
ATOM 648 C C . LEU A 1 80 ? 10.505 -0.485 -20.692 1.00 89.56 80 LEU A C 1
ATOM 650 O O . LEU A 1 80 ? 11.472 0.176 -20.317 1.00 89.56 80 LEU A O 1
ATOM 654 N N . LYS A 1 81 ? 10.656 -1.600 -21.415 1.00 93.12 81 LYS A N 1
ATOM 655 C CA . LYS A 1 81 ? 11.968 -2.060 -21.892 1.00 93.12 81 LYS A CA 1
ATOM 656 C C . LYS A 1 81 ? 12.586 -1.098 -22.900 1.00 93.12 81 LYS A C 1
ATOM 658 O O . LYS A 1 81 ? 13.763 -0.787 -22.770 1.00 93.12 81 LYS A O 1
ATOM 663 N N . ARG A 1 82 ? 11.805 -0.601 -23.864 1.00 94.62 82 ARG A N 1
ATOM 664 C CA . ARG A 1 82 ? 12.287 0.384 -24.847 1.00 94.62 82 ARG A CA 1
ATOM 665 C C . ARG A 1 82 ? 12.728 1.673 -24.167 1.00 94.62 82 ARG A C 1
ATOM 667 O O . ARG A 1 82 ? 13.824 2.149 -24.432 1.00 94.62 82 ARG A O 1
ATOM 674 N N . GLU A 1 83 ? 11.927 2.180 -23.234 1.00 93.88 83 GLU A N 1
ATOM 675 C CA . GLU A 1 83 ? 12.292 3.371 -22.468 1.00 93.88 83 GLU A CA 1
ATOM 676 C C . GLU A 1 83 ? 13.574 3.181 -21.652 1.00 93.88 83 GLU A C 1
ATOM 678 O O . GLU A 1 83 ? 14.385 4.104 -21.555 1.00 93.88 83 GLU A O 1
ATOM 683 N N . LEU A 1 84 ? 13.762 2.007 -21.040 1.00 95.06 84 LEU A N 1
ATOM 684 C CA . LEU A 1 84 ? 14.998 1.689 -20.327 1.00 95.06 84 LEU A CA 1
ATOM 685 C C . LEU A 1 84 ? 16.195 1.687 -21.278 1.00 95.06 84 LEU A C 1
ATOM 687 O O . LEU A 1 84 ? 17.186 2.356 -20.999 1.00 95.06 84 LEU A O 1
ATOM 691 N N . GLU A 1 85 ? 16.081 1.011 -22.420 1.00 96.00 85 GLU A N 1
ATOM 692 C CA . GLU A 1 85 ? 17.144 0.965 -23.425 1.00 96.00 85 GLU A CA 1
ATOM 693 C C . GLU A 1 85 ? 17.494 2.360 -23.970 1.00 96.00 85 GLU A C 1
ATOM 695 O O . GLU A 1 85 ? 18.666 2.671 -24.178 1.00 96.00 85 GLU A O 1
ATOM 700 N N . GLU A 1 86 ? 16.503 3.222 -24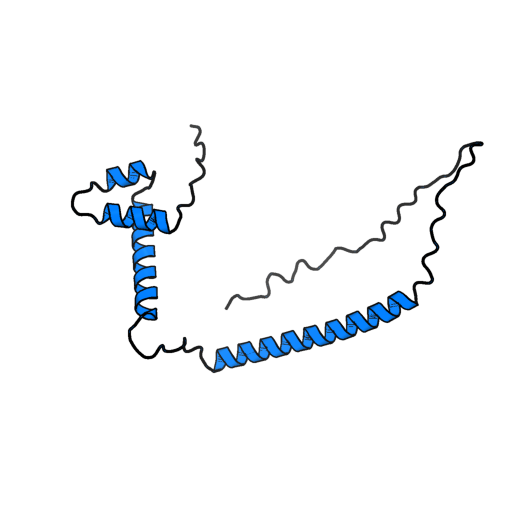.202 1.00 96.19 86 GLU A N 1
ATOM 701 C CA . GLU A 1 86 ? 16.712 4.604 -24.650 1.00 96.19 86 GLU A CA 1
ATOM 702 C C . GLU A 1 86 ? 17.442 5.443 -23.594 1.00 96.19 86 GLU A C 1
ATOM 704 O O . GLU A 1 86 ? 18.417 6.134 -23.909 1.00 96.19 86 GLU A O 1
ATOM 709 N N . LYS A 1 87 ? 17.022 5.342 -22.327 1.00 96.06 87 LYS A N 1
ATOM 710 C CA . LYS A 1 87 ? 17.656 6.048 -21.203 1.00 96.06 87 LYS A CA 1
ATOM 711 C C . LYS A 1 87 ? 19.095 5.570 -20.986 1.00 96.06 87 LYS A C 1
ATOM 713 O O . LYS A 1 87 ? 19.985 6.391 -20.766 1.00 96.06 87 LYS A O 1
ATOM 718 N N . GLU A 1 88 ? 19.352 4.269 -21.094 1.00 95.62 88 GLU A N 1
ATOM 719 C CA . GLU A 1 88 ? 20.698 3.693 -20.984 1.00 95.62 88 GLU A CA 1
ATOM 720 C C . GLU A 1 88 ? 21.623 4.151 -22.119 1.00 95.62 88 GLU A C 1
ATOM 722 O O . GLU A 1 88 ? 22.769 4.532 -21.861 1.00 95.62 88 GLU A O 1
ATOM 727 N N . LYS A 1 89 ? 21.124 4.193 -23.363 1.00 96.88 89 LYS A N 1
ATOM 728 C CA . LYS A 1 89 ? 21.873 4.725 -24.515 1.00 96.88 89 LYS A CA 1
ATOM 729 C C . LYS A 1 89 ? 22.239 6.195 -24.315 1.00 96.88 89 LYS A C 1
ATOM 731 O O . LYS A 1 89 ? 23.410 6.551 -24.447 1.00 96.88 89 LYS A O 1
ATOM 736 N N . ALA A 1 90 ? 21.280 7.028 -23.908 1.00 95.62 90 ALA A N 1
ATOM 737 C CA . ALA A 1 90 ? 21.529 8.443 -23.633 1.00 95.62 90 ALA A CA 1
ATOM 738 C C . ALA A 1 90 ? 22.576 8.642 -22.519 1.00 95.62 90 ALA A C 1
ATOM 740 O O . ALA A 1 90 ? 23.468 9.485 -22.635 1.00 95.62 90 ALA A O 1
ATOM 741 N N . LEU A 1 91 ? 22.525 7.837 -21.451 1.00 96.69 91 LEU A N 1
ATOM 742 C CA . LEU A 1 91 ? 23.529 7.873 -20.382 1.00 96.69 91 LEU A CA 1
ATOM 743 C C . LEU A 1 91 ? 24.922 7.466 -20.875 1.00 96.69 91 LEU A C 1
ATOM 745 O O . LEU A 1 91 ? 25.919 8.069 -20.459 1.00 96.69 91 LEU A O 1
ATOM 749 N N . ALA A 1 92 ? 25.012 6.477 -21.766 1.00 95.81 92 ALA A N 1
ATOM 750 C CA . ALA A 1 92 ? 26.278 6.060 -22.357 1.00 95.81 92 ALA A CA 1
ATOM 751 C C . ALA A 1 92 ? 26.887 7.174 -23.225 1.00 95.81 92 ALA A C 1
ATOM 753 O O . ALA A 1 92 ? 28.061 7.512 -23.058 1.00 95.81 92 ALA A O 1
ATOM 754 N N . GLU A 1 93 ? 26.087 7.805 -24.085 1.00 93.56 93 GLU A N 1
ATOM 755 C CA . GLU A 1 93 ? 26.515 8.929 -24.926 1.00 93.56 93 GLU A CA 1
ATOM 756 C C . GLU A 1 93 ? 27.007 10.112 -24.086 1.00 93.56 93 GLU A C 1
ATOM 758 O O . GLU A 1 93 ? 28.117 10.614 -24.293 1.00 93.56 93 GLU A O 1
ATOM 763 N N . LEU A 1 94 ? 26.240 10.508 -23.066 1.00 95.06 94 LEU A N 1
ATOM 764 C CA . LEU A 1 94 ? 26.634 11.568 -22.136 1.00 95.06 94 LEU A CA 1
ATOM 765 C C . LEU A 1 94 ? 27.929 11.225 -21.388 1.00 95.06 94 LEU A C 1
ATOM 767 O O . LEU A 1 94 ? 28.783 12.094 -21.203 1.00 95.06 94 LEU A O 1
ATOM 771 N N . SER A 1 95 ? 28.124 9.962 -21.006 1.00 93.88 95 SER A N 1
ATOM 772 C CA . SER A 1 95 ? 29.355 9.501 -20.353 1.00 93.88 95 SER A CA 1
ATOM 773 C C . SER A 1 95 ? 30.571 9.588 -21.284 1.00 93.88 95 SER A C 1
ATOM 775 O O . SER A 1 95 ? 31.652 10.029 -20.872 1.00 93.88 95 SER A O 1
ATOM 777 N N . VAL A 1 96 ? 30.417 9.244 -22.565 1.00 93.81 96 VAL A N 1
ATOM 778 C CA . VAL A 1 96 ? 31.474 9.397 -23.580 1.00 93.81 96 VAL A CA 1
ATOM 779 C C . VAL A 1 96 ? 31.795 10.875 -23.813 1.00 93.81 96 VAL A C 1
ATOM 781 O O . VAL A 1 96 ? 32.967 11.267 -23.817 1.00 93.81 96 VAL A O 1
ATOM 784 N N . MET A 1 97 ? 30.773 11.722 -23.934 1.00 89.25 97 MET A N 1
ATOM 785 C CA . MET A 1 97 ? 30.945 13.168 -24.087 1.00 89.25 97 MET A CA 1
ATOM 786 C C . MET A 1 97 ? 31.655 13.778 -22.873 1.00 89.25 97 MET A C 1
ATOM 788 O O . MET A 1 97 ? 32.620 14.530 -23.031 1.00 89.25 97 MET A O 1
ATOM 792 N N . PHE A 1 98 ? 31.257 13.395 -21.657 1.00 91.38 98 PHE A N 1
ATOM 793 C CA . PHE A 1 98 ? 31.867 13.864 -20.415 1.00 91.38 98 PHE A CA 1
ATOM 794 C C . PHE A 1 98 ? 33.332 13.435 -20.284 1.00 91.38 98 PHE A C 1
ATOM 796 O O . PHE A 1 98 ? 34.193 14.254 -19.959 1.00 91.38 98 PHE A O 1
ATOM 803 N N . THR A 1 99 ? 33.654 12.170 -20.569 1.00 87.94 99 THR A N 1
ATOM 804 C CA . THR A 1 99 ? 35.043 11.680 -20.514 1.00 87.94 99 THR A CA 1
ATOM 805 C C . THR A 1 99 ? 35.928 12.339 -21.571 1.00 87.94 99 THR A C 1
ATOM 807 O O . THR A 1 99 ? 37.074 12.694 -21.279 1.00 87.94 99 THR A O 1
ATOM 810 N N . THR A 1 100 ? 35.398 12.572 -22.772 1.00 86.19 100 THR A N 1
ATOM 811 C CA . THR A 1 100 ? 36.098 13.280 -23.850 1.00 86.19 100 THR A CA 1
ATOM 812 C C . THR A 1 100 ? 36.356 14.741 -23.482 1.00 86.19 100 THR A C 1
ATOM 814 O O . THR A 1 100 ? 37.476 15.234 -23.640 1.00 86.19 100 THR A O 1
ATOM 817 N N . LEU A 1 101 ? 35.352 15.432 -22.936 1.00 78.25 101 LEU A N 1
ATOM 818 C CA . LEU A 1 101 ? 35.478 16.819 -22.495 1.00 78.25 101 LEU A CA 1
ATOM 819 C C . LEU A 1 101 ? 36.445 16.949 -21.313 1.00 78.25 101 LEU A C 1
ATOM 821 O O . LEU A 1 101 ? 37.311 17.821 -21.324 1.00 78.25 101 LEU A O 1
ATOM 825 N N . LYS A 1 102 ? 36.372 16.043 -20.329 1.00 78.75 102 LYS A N 1
ATOM 826 C CA . LYS A 1 102 ? 37.282 16.026 -19.178 1.00 78.75 102 LYS A CA 1
ATOM 827 C C . LYS A 1 102 ? 38.736 15.892 -19.619 1.00 78.75 102 LYS A C 1
ATOM 829 O O . LYS A 1 102 ? 39.549 16.697 -19.182 1.00 78.75 102 LYS A O 1
ATOM 834 N N . LYS A 1 103 ? 39.051 14.955 -20.522 1.00 69.12 103 LYS A N 1
ATOM 835 C CA . LYS A 1 103 ? 40.412 14.771 -21.064 1.00 69.12 103 LYS A CA 1
ATOM 836 C C . LYS A 1 103 ? 40.954 16.047 -21.725 1.00 69.12 103 LYS A C 1
ATOM 838 O O . LYS A 1 103 ? 42.107 16.410 -21.501 1.00 69.12 103 LYS A O 1
ATOM 843 N N . LYS A 1 104 ? 40.116 16.767 -22.481 1.00 63.56 104 LYS A N 1
ATOM 844 C CA . LYS A 1 104 ? 40.485 18.046 -23.118 1.00 63.56 104 LYS A CA 1
ATOM 845 C C . LYS A 1 104 ? 40.674 19.172 -22.094 1.00 63.56 104 LYS A C 1
ATOM 847 O O . LYS A 1 104 ? 41.656 19.908 -22.154 1.00 63.56 104 LYS A O 1
ATOM 852 N N . CYS A 1 105 ? 39.778 19.283 -21.113 1.00 58.59 105 CYS A N 1
ATOM 853 C CA . CYS A 1 105 ? 39.864 20.301 -20.065 1.00 58.59 105 CYS A CA 1
ATOM 854 C C . CYS A 1 105 ? 41.018 20.068 -19.080 1.00 58.59 105 CYS A C 1
ATOM 856 O O . CYS A 1 105 ? 41.521 21.038 -18.517 1.00 58.59 105 CYS A O 1
ATOM 858 N N . THR A 1 106 ? 41.445 18.822 -18.855 1.00 53.69 106 THR A N 1
ATOM 859 C CA . THR A 1 106 ? 42.615 18.515 -18.017 1.00 53.69 106 THR A CA 1
ATOM 860 C C . THR A 1 106 ? 43.931 18.792 -18.731 1.00 53.69 106 THR A C 1
ATOM 862 O O . THR A 1 106 ? 44.890 19.161 -18.069 1.00 53.69 106 THR A O 1
ATOM 865 N N . TRP A 1 107 ? 43.980 18.655 -20.060 1.00 51.53 107 TRP A N 1
ATOM 866 C CA . TRP A 1 107 ? 45.184 18.939 -20.847 1.00 51.53 107 TRP A CA 1
ATOM 867 C C . TRP A 1 107 ? 45.406 20.446 -21.057 1.00 51.53 107 TRP A C 1
ATOM 869 O O . TRP A 1 107 ? 46.536 20.915 -21.004 1.00 51.53 107 TRP A O 1
ATOM 879 N N . ASN A 1 108 ? 44.328 21.228 -21.203 1.00 58.22 108 ASN A N 1
ATOM 880 C CA . ASN A 1 108 ? 44.421 22.684 -21.380 1.00 58.22 108 ASN A CA 1
ATOM 881 C C . ASN A 1 108 ? 44.572 23.476 -20.061 1.00 58.22 108 ASN A C 1
ATOM 883 O O . ASN A 1 108 ? 44.675 24.702 -20.071 1.00 58.22 108 ASN A O 1
ATOM 887 N N . ARG A 1 109 ? 44.570 22.803 -18.902 1.00 55.81 109 ARG A N 1
ATOM 888 C CA . ARG A 1 109 ? 45.031 23.399 -17.644 1.00 55.81 109 ARG A CA 1
ATOM 889 C C . ARG A 1 109 ? 46.498 23.016 -17.484 1.00 55.81 109 ARG A C 1
ATOM 891 O O . ARG A 1 109 ? 46.793 21.896 -17.084 1.00 55.81 109 ARG A O 1
ATOM 898 N N . GLY A 1 110 ? 47.397 23.944 -17.819 1.00 56.38 110 GLY A N 1
ATOM 899 C CA . GLY A 1 110 ? 48.828 23.816 -17.529 1.00 56.38 110 GLY A CA 1
ATOM 900 C C . GLY A 1 110 ? 49.092 23.459 -16.055 1.00 56.38 110 GLY A C 1
ATOM 901 O O . GLY A 1 110 ? 48.173 23.537 -15.231 1.00 56.38 110 GLY A O 1
ATOM 902 N N . PRO A 1 111 ? 50.324 23.042 -15.706 1.00 54.19 111 PRO A N 1
ATOM 903 C CA . PRO A 1 111 ? 50.631 22.508 -14.383 1.00 54.19 111 PRO A CA 1
ATOM 904 C C . PRO A 1 111 ? 50.137 23.458 -13.292 1.00 54.19 111 PRO A C 1
ATOM 906 O O . PRO A 1 111 ? 50.367 24.666 -13.362 1.00 54.19 111 PRO A O 1
ATOM 909 N N . VAL A 1 112 ? 49.436 22.913 -12.291 1.00 59.56 112 VAL A N 1
ATOM 910 C CA . VAL A 1 112 ? 49.033 23.692 -11.120 1.00 59.56 112 VAL A CA 1
ATOM 911 C C . VAL A 1 112 ? 50.323 24.175 -10.459 1.00 59.56 112 VAL A C 1
ATOM 913 O O . VAL A 1 112 ? 51.083 23.382 -9.901 1.00 59.56 112 VAL A O 1
ATOM 916 N N . SER A 1 113 ? 50.645 25.460 -10.615 1.00 54.50 113 SER A N 1
ATOM 917 C CA . SER A 1 113 ? 51.806 26.039 -9.956 1.00 54.50 113 SER A CA 1
ATOM 918 C C . SER A 1 113 ? 51.603 25.836 -8.460 1.00 54.50 113 SER A C 1
ATOM 920 O O . SER A 1 113 ? 50.585 26.238 -7.887 1.00 54.50 113 SER A O 1
ATOM 922 N N . LYS A 1 114 ? 52.524 25.107 -7.824 1.00 48.56 114 LYS A N 1
ATOM 923 C CA . LYS A 1 114 ? 52.484 24.936 -6.376 1.00 48.56 114 LYS A CA 1
ATOM 924 C C . LYS A 1 114 ? 52.565 26.330 -5.764 1.00 48.56 114 LYS A C 1
ATOM 926 O O . LYS A 1 114 ? 53.518 27.064 -6.007 1.00 48.56 114 LYS A O 1
ATOM 931 N N . ARG A 1 115 ? 51.521 26.710 -5.028 1.00 52.28 115 ARG A N 1
ATOM 932 C CA . ARG A 1 115 ? 51.459 27.974 -4.295 1.00 52.28 115 ARG A CA 1
ATOM 933 C C . ARG A 1 115 ? 52.630 27.969 -3.299 1.00 52.28 115 ARG A C 1
ATOM 935 O O . ARG A 1 115 ? 52.695 27.017 -2.518 1.00 52.28 115 ARG A O 1
ATOM 942 N N . PRO A 1 116 ? 53.559 28.940 -3.331 1.00 45.62 116 PRO A N 1
ATOM 943 C CA . PRO A 1 116 ? 54.646 28.960 -2.366 1.00 45.62 116 PRO A CA 1
ATOM 944 C C . PRO A 1 116 ? 54.041 29.159 -0.974 1.00 45.62 116 PRO A C 1
ATOM 946 O O . PRO A 1 116 ? 53.245 30.073 -0.752 1.00 45.62 116 PRO A O 1
ATOM 949 N N . THR A 1 117 ? 54.348 28.243 -0.059 1.00 52.53 117 THR A N 1
ATOM 950 C CA . THR A 1 117 ? 54.027 28.396 1.358 1.00 52.53 117 THR A CA 1
ATOM 951 C C . THR A 1 117 ? 54.856 29.550 1.897 1.00 52.53 117 THR A C 1
ATOM 953 O O . THR A 1 117 ? 56.072 29.567 1.725 1.00 52.53 117 THR A O 1
ATOM 956 N N . ALA A 1 118 ? 54.179 30.525 2.495 1.00 48.19 118 ALA A N 1
ATOM 957 C CA . ALA A 1 118 ? 54.789 31.719 3.044 1.00 48.19 118 ALA A CA 1
ATOM 958 C C . ALA A 1 118 ? 55.765 31.371 4.180 1.00 48.19 118 ALA A C 1
ATOM 960 O O . ALA A 1 118 ? 55.352 30.963 5.262 1.00 48.19 118 ALA A O 1
ATOM 961 N N . THR A 1 119 ? 57.046 31.598 3.917 1.00 46.06 119 THR A N 1
ATOM 962 C CA . THR A 1 119 ? 58.098 31.863 4.902 1.00 46.06 119 THR A CA 1
ATOM 963 C C . THR A 1 119 ? 58.659 33.201 4.419 1.00 46.06 119 THR A C 1
ATOM 965 O O . THR A 1 119 ? 59.263 33.248 3.358 1.00 46.06 119 THR A O 1
ATOM 968 N N . GLY A 1 120 ? 58.213 34.352 4.914 1.00 50.31 120 GLY A N 1
ATOM 969 C CA . GLY A 1 120 ? 58.458 34.847 6.258 1.00 50.31 120 GLY A CA 1
ATOM 970 C C . GLY A 1 120 ? 59.532 35.927 6.136 1.00 50.31 120 GLY A C 1
ATOM 971 O O . GLY A 1 120 ? 60.697 35.601 6.278 1.00 50.31 120 GLY A O 1
ATOM 972 N N . ASP A 1 121 ? 59.133 37.168 5.837 1.00 41.78 121 ASP A N 1
ATOM 973 C CA . ASP A 1 121 ? 59.979 38.357 6.005 1.00 41.78 121 ASP A CA 1
ATOM 974 C C . ASP A 1 121 ? 59.113 39.551 6.464 1.00 41.78 121 ASP A C 1
ATOM 976 O O . ASP A 1 121 ? 58.075 39.812 5.841 1.00 41.78 121 ASP A O 1
ATOM 980 N N . PRO A 1 122 ? 59.463 40.248 7.568 1.00 60.62 122 PRO A N 1
ATOM 981 C CA . PRO A 1 122 ? 58.595 41.223 8.214 1.00 60.62 122 PRO A CA 1
ATOM 982 C C . PRO A 1 122 ? 59.142 42.652 8.091 1.00 60.62 122 PRO A C 1
ATOM 984 O O . PRO A 1 122 ? 59.748 43.146 9.032 1.00 60.62 122 PRO A O 1
ATOM 987 N N . THR A 1 123 ? 58.906 43.373 6.995 1.00 49.28 123 THR A N 1
ATOM 988 C CA . THR A 1 123 ? 59.195 44.823 6.963 1.00 49.28 123 THR A CA 1
ATOM 989 C C . THR A 1 123 ? 58.320 45.595 5.967 1.00 49.28 123 THR A C 1
ATOM 991 O O . THR A 1 123 ? 58.529 45.557 4.763 1.00 49.28 123 THR A O 1
ATOM 994 N N . GLY A 1 124 ? 57.365 46.356 6.523 1.00 39.34 124 GLY A N 1
ATOM 995 C CA . GLY A 1 124 ? 56.890 47.668 6.042 1.00 39.34 124 GLY A CA 1
ATOM 996 C C . GLY A 1 124 ? 55.968 47.708 4.811 1.00 39.34 124 GLY A C 1
ATOM 997 O O . GLY A 1 124 ? 56.437 47.699 3.687 1.00 39.34 124 GLY A O 1
ATOM 998 N N . SER A 1 125 ? 54.643 47.792 4.986 1.00 41.59 125 SER A N 1
ATOM 999 C CA . SER A 1 125 ? 53.840 49.045 5.070 1.00 41.59 125 SER A CA 1
ATOM 1000 C C . SER A 1 125 ? 53.114 49.366 3.737 1.00 41.59 125 SER A C 1
ATOM 1002 O O . SER A 1 125 ? 53.430 48.761 2.720 1.00 41.59 125 SER A O 1
ATOM 1004 N N . PRO A 1 126 ? 52.047 50.189 3.709 1.00 52.84 126 PRO A N 1
ATOM 1005 C CA . PRO A 1 126 ? 50.685 49.672 3.668 1.00 52.84 126 PRO A CA 1
ATOM 1006 C C . PRO A 1 126 ? 49.882 50.333 2.541 1.00 52.84 126 PRO A C 1
ATOM 1008 O O . PRO A 1 126 ? 49.337 51.419 2.712 1.00 52.84 126 PRO A O 1
ATOM 1011 N N . ALA A 1 127 ? 49.765 49.687 1.391 1.00 45.84 127 ALA A N 1
ATOM 1012 C CA . ALA A 1 127 ? 48.795 50.078 0.378 1.00 45.84 127 ALA A CA 1
ATOM 1013 C C . ALA A 1 127 ? 48.645 48.925 -0.603 1.00 45.84 127 ALA A C 1
ATOM 1015 O O . ALA A 1 127 ? 49.631 48.516 -1.192 1.00 45.84 127 ALA A O 1
ATOM 1016 N N . ASP A 1 128 ? 47.438 48.372 -0.707 1.00 38.44 128 ASP A N 1
ATOM 1017 C CA . ASP A 1 128 ? 46.830 47.951 -1.974 1.00 38.44 128 ASP A CA 1
ATOM 1018 C C . ASP A 1 128 ? 45.461 47.345 -1.653 1.00 38.44 128 ASP A C 1
ATOM 1020 O O . ASP A 1 128 ? 45.305 46.257 -1.108 1.00 38.44 128 ASP A O 1
ATOM 1024 N N . HIS A 1 129 ? 44.417 48.166 -1.700 1.00 42.97 129 HIS A N 1
ATOM 1025 C CA . HIS A 1 129 ? 43.586 48.301 -2.892 1.00 42.97 129 HIS A CA 1
ATOM 1026 C C . HIS A 1 129 ? 43.081 46.964 -3.440 1.00 42.97 129 HIS A C 1
ATOM 1028 O O . HIS A 1 129 ? 43.751 46.241 -4.166 1.00 42.97 129 HIS A O 1
ATOM 1034 N N . ARG A 1 130 ? 41.776 46.784 -3.210 1.00 43.47 130 ARG A N 1
ATOM 1035 C CA . ARG A 1 130 ? 40.865 45.976 -4.018 1.00 43.47 130 ARG A CA 1
ATOM 1036 C C . ARG A 1 130 ? 41.090 44.473 -3.897 1.00 43.47 130 ARG A C 1
ATOM 1038 O O . ARG A 1 130 ? 41.570 43.810 -4.812 1.00 43.47 130 ARG A O 1
ATOM 1045 N N . TYR A 1 131 ? 40.503 43.917 -2.836 1.00 40.28 131 TYR A N 1
ATOM 1046 C CA . TYR A 1 131 ? 39.884 42.592 -2.898 1.00 40.28 131 TYR A CA 1
ATOM 1047 C C . TYR A 1 131 ? 38.779 42.618 -3.970 1.00 40.28 131 TYR A C 1
ATOM 1049 O O . TYR A 1 131 ? 37.593 42.821 -3.707 1.00 40.28 131 TYR A O 1
ATOM 1057 N N . GLY A 1 132 ? 39.200 42.496 -5.226 1.00 37.56 132 GLY A N 1
ATOM 1058 C CA . GLY A 1 132 ? 38.333 42.349 -6.375 1.00 37.56 132 GLY A CA 1
ATOM 1059 C C . GLY A 1 132 ? 37.655 40.996 -6.290 1.00 37.56 132 GLY A C 1
ATOM 1060 O O . GLY A 1 132 ? 38.210 39.981 -6.712 1.00 37.56 132 GLY A O 1
ATOM 1061 N N . LYS A 1 133 ? 36.431 41.000 -5.757 1.00 50.72 133 LYS A N 1
ATOM 1062 C CA . LYS A 1 133 ? 35.407 40.012 -6.081 1.00 50.72 133 LYS A CA 1
ATOM 1063 C C . LYS A 1 133 ? 35.467 39.719 -7.583 1.00 50.72 133 LYS A C 1
ATOM 1065 O O . LYS A 1 133 ? 35.144 40.572 -8.400 1.00 50.72 133 LYS A O 1
ATOM 1070 N N . ARG A 1 134 ? 35.824 38.491 -7.940 1.00 41.50 134 ARG A N 1
ATOM 1071 C CA . ARG A 1 134 ? 35.310 37.838 -9.146 1.00 41.50 134 ARG A CA 1
ATOM 1072 C C . ARG A 1 134 ? 34.757 36.490 -8.736 1.00 41.50 134 ARG A C 1
ATOM 1074 O O . ARG A 1 134 ? 35.326 35.437 -9.011 1.00 41.50 134 ARG A O 1
ATOM 1081 N N . VAL A 1 135 ? 33.623 36.573 -8.043 1.00 43.44 135 VAL A N 1
ATOM 1082 C CA . VAL A 1 135 ? 32.560 35.589 -8.219 1.00 43.44 135 VAL A CA 1
ATOM 1083 C C . VAL A 1 135 ? 32.274 35.639 -9.717 1.00 43.44 135 VAL A C 1
ATOM 1085 O O . VAL A 1 135 ? 31.839 36.668 -10.218 1.00 43.44 135 VAL A O 1
ATOM 1088 N N . ARG A 1 136 ? 32.700 34.620 -10.466 1.00 42.09 136 ARG A N 1
ATOM 1089 C CA . ARG A 1 136 ? 32.243 34.487 -11.845 1.00 42.09 136 ARG A CA 1
ATOM 1090 C C . ARG A 1 136 ? 30.791 34.064 -11.742 1.00 42.09 136 ARG A C 1
ATOM 1092 O O . ARG A 1 136 ? 30.509 32.996 -11.204 1.00 42.09 136 ARG A O 1
ATOM 1099 N N . ASP A 1 137 ? 29.925 34.962 -12.178 1.00 41.62 137 ASP A N 1
ATOM 1100 C CA . ASP A 1 137 ? 28.492 34.786 -12.289 1.00 41.62 137 ASP A CA 1
ATOM 1101 C C . ASP A 1 137 ? 28.178 33.446 -12.966 1.00 41.62 137 ASP A C 1
ATOM 1103 O O . ASP A 1 137 ? 28.452 33.242 -14.148 1.00 41.62 137 ASP A O 1
ATOM 1107 N N . CYS A 1 138 ? 27.617 32.512 -12.198 1.00 38.09 138 CYS A N 1
ATOM 1108 C CA . CYS A 1 138 ? 26.771 31.478 -12.768 1.00 38.09 138 CYS A CA 1
ATOM 1109 C C . CYS A 1 138 ? 25.399 32.129 -12.975 1.00 38.09 138 CYS A C 1
ATOM 1111 O O . CYS A 1 138 ? 24.783 32.510 -11.976 1.00 38.09 138 CYS A O 1
ATOM 1113 N N . PRO A 1 139 ? 24.886 32.259 -14.210 1.00 44.94 139 PRO A N 1
ATOM 1114 C CA . PRO A 1 139 ? 23.496 32.628 -14.405 1.00 44.94 139 PRO A CA 1
ATOM 1115 C C . PRO A 1 139 ? 22.625 31.442 -13.974 1.00 44.94 139 PRO A C 1
ATOM 1117 O O . PRO A 1 139 ? 22.302 30.553 -14.756 1.00 44.94 139 PRO A O 1
ATOM 1120 N N . ALA A 1 140 ? 22.263 31.417 -12.693 1.00 50.22 140 ALA A N 1
ATOM 1121 C CA . ALA A 1 140 ? 21.179 30.606 -12.164 1.00 50.22 140 ALA A CA 1
ATOM 1122 C C . ALA A 1 140 ? 19.854 31.311 -12.471 1.00 50.22 140 ALA A C 1
ATOM 1124 O O . ALA A 1 140 ? 19.177 31.795 -11.574 1.00 50.22 140 ALA A O 1
ATOM 1125 N N . HIS A 1 141 ? 19.497 31.414 -13.748 1.00 46.28 141 HIS A N 1
ATOM 1126 C CA . HIS A 1 141 ? 18.140 31.765 -14.134 1.00 46.28 141 HIS A CA 1
ATOM 1127 C C . HIS A 1 141 ? 17.704 30.886 -15.298 1.00 46.28 141 HIS A C 1
ATOM 1129 O O . HIS A 1 141 ? 18.365 30.815 -16.328 1.00 46.28 141 HIS A O 1
ATOM 1135 N N . HIS A 1 142 ? 16.538 30.274 -15.092 1.00 49.16 142 HIS A N 1
ATOM 1136 C CA . HIS A 1 142 ? 15.736 29.538 -16.064 1.00 49.16 142 HIS A CA 1
ATOM 1137 C C . HIS A 1 142 ? 16.017 28.037 -16.236 1.00 49.16 142 HIS A C 1
ATOM 1139 O O . HIS A 1 142 ? 16.377 27.561 -17.303 1.00 49.16 142 HIS A O 1
ATOM 1145 N N . LEU A 1 143 ? 15.723 27.264 -15.186 1.00 46.97 143 LEU A N 1
ATOM 1146 C CA . LEU A 1 143 ? 15.235 25.884 -15.337 1.00 46.97 143 LEU A CA 1
ATOM 1147 C C . LEU A 1 143 ? 14.229 25.541 -14.224 1.00 46.97 143 LEU A C 1
ATOM 1149 O O . LEU A 1 143 ? 14.292 24.503 -13.578 1.00 46.97 143 LEU A O 1
ATOM 1153 N N . GLN A 1 144 ? 13.279 26.459 -14.016 1.00 50.78 144 GLN A N 1
ATOM 1154 C CA . GLN A 1 144 ? 12.123 26.293 -13.128 1.00 50.78 144 GLN A CA 1
ATOM 1155 C C . GLN A 1 144 ? 10.810 26.136 -13.926 1.00 50.78 144 GLN A C 1
ATOM 1157 O O . GLN A 1 144 ? 9.758 26.553 -13.461 1.00 50.78 144 GLN A O 1
ATOM 1162 N N . LEU A 1 145 ? 10.866 25.587 -15.147 1.00 53.22 145 LEU A N 1
ATOM 1163 C CA . LEU A 1 145 ? 9.692 25.373 -16.015 1.00 53.22 145 LEU A CA 1
ATOM 1164 C C . LEU A 1 145 ? 9.688 23.983 -16.679 1.00 53.22 145 LEU A C 1
ATOM 1166 O O . LEU A 1 145 ? 9.257 23.829 -17.814 1.00 53.22 145 LEU A O 1
ATOM 1170 N N . ALA A 1 146 ? 10.186 22.957 -15.986 1.00 47.31 146 ALA A N 1
ATOM 1171 C CA . ALA A 1 146 ? 10.134 21.574 -16.480 1.00 47.31 146 ALA A CA 1
ATOM 1172 C C . ALA A 1 146 ? 9.542 20.579 -15.465 1.00 47.31 146 ALA A C 1
ATOM 1174 O O . ALA A 1 146 ? 9.715 19.374 -15.618 1.00 47.31 146 ALA A O 1
ATOM 1175 N N . ALA A 1 147 ? 8.850 21.067 -14.428 1.00 50.38 147 ALA A N 1
ATOM 1176 C CA . ALA A 1 147 ? 8.173 20.212 -13.448 1.00 50.38 147 ALA A CA 1
ATOM 1177 C C . ALA A 1 147 ? 6.694 19.930 -13.788 1.00 50.38 147 ALA A C 1
ATOM 1179 O O . ALA A 1 147 ? 6.131 18.993 -13.233 1.00 50.38 147 ALA A O 1
ATOM 1180 N N . ASP A 1 148 ? 6.097 20.661 -14.738 1.00 53.75 148 ASP A N 1
ATOM 1181 C CA . ASP A 1 148 ? 4.671 20.524 -15.092 1.00 53.75 148 ASP A CA 1
ATOM 1182 C C . ASP A 1 148 ? 4.411 19.639 -16.329 1.00 53.75 148 ASP A C 1
ATOM 1184 O O . ASP A 1 148 ? 3.267 19.463 -16.738 1.00 53.75 148 ASP A O 1
ATOM 1188 N N . GLN A 1 149 ? 5.451 19.037 -16.923 1.00 55.31 149 GLN A N 1
ATOM 1189 C CA . GLN A 1 149 ? 5.336 18.248 -18.161 1.00 55.31 149 GLN A CA 1
ATOM 1190 C C . GLN A 1 149 ? 5.561 16.736 -17.965 1.00 55.31 149 GLN A C 1
ATOM 1192 O O . GLN A 1 149 ? 5.972 16.051 -18.897 1.00 55.31 149 GLN A O 1
ATOM 1197 N N . TYR A 1 150 ? 5.313 16.196 -16.771 1.00 51.84 150 TYR A N 1
ATOM 1198 C CA . TYR A 1 150 ? 5.233 14.745 -16.565 1.00 51.84 150 TYR A CA 1
ATOM 1199 C C . TYR A 1 150 ? 3.851 14.380 -16.014 1.00 51.84 150 TYR A C 1
ATOM 1201 O O . TYR A 1 150 ? 3.639 14.477 -14.802 1.00 51.84 150 TYR A O 1
ATOM 1209 N N . PRO A 1 151 ? 2.893 13.963 -16.864 1.00 53.38 151 PRO A N 1
ATOM 1210 C CA . PRO A 1 151 ? 1.702 13.296 -16.370 1.00 53.38 151 PRO A CA 1
ATOM 1211 C C . PRO A 1 151 ? 2.125 11.966 -15.737 1.00 53.38 151 PRO A C 1
ATOM 1213 O O . PRO A 1 151 ? 2.724 11.114 -16.388 1.00 53.38 151 PRO A O 1
ATOM 1216 N N . GLN A 1 152 ? 1.841 11.818 -14.445 1.00 54.88 152 GLN A N 1
ATOM 1217 C CA . GLN A 1 152 ? 1.840 10.522 -13.776 1.00 54.88 152 GLN A CA 1
ATOM 1218 C C . GLN A 1 152 ? 0.641 9.747 -14.338 1.00 54.88 152 GLN A C 1
ATOM 1220 O O . GLN A 1 152 ? -0.499 10.041 -13.973 1.00 54.88 152 GLN A O 1
ATOM 1225 N N . GLY A 1 153 ? 0.903 8.853 -15.289 1.00 45.47 153 GLY A N 1
ATOM 1226 C CA . GLY A 1 153 ? -0.043 7.879 -15.830 1.00 45.47 153 GLY A CA 1
ATOM 1227 C C . GLY A 1 153 ? 0.450 6.483 -15.518 1.00 45.47 153 GLY A C 1
ATOM 1228 O O . GLY A 1 153 ? 1.644 6.239 -15.796 1.00 45.47 153 GLY A O 1
#

Secondary structure (DSSP, 8-state):
------------HHHHHHHHHHHHSTT--HHHHHHHHT--HHHHHHHHHHHHHHHHHHHHHT-SSS-------HHHHHHHHHHHHHHHHHHHHHHHHHHHHHHHHHHSS---PPPPP------------------------S--SSSSS----

InterPro domains:
  IPR009057 Homedomain-like superfamily [SSF46689] (5-52)

Organism: Chlorobium phaeovibrioides (strain DSM 265 / 1930) (NCBI:txid290318)

pLDDT: mean 72.44, std 20.12, range [35.66, 96.88]

Sequence (153 aa):
MENSSKKRRRLSAEEKWSIYQECEQSGVKIGEVLRKHGLYSSDLQLIRREVKEAALERLSRSRPGRKKAAVVPVEERDQLKRELEEKEKALAELSVMFTTLKKKCTWNRGPVSKRPTATGDPTGSPADHRYGKRVRDCPAHHLQLAADQYPQG

Radius of gyration: 32.88 Å; chains: 1; bounding box: 76×73×52 Å

Foldseek 3Di:
DDPPVPPPDDDDLVRLVVLLVQCPDPPDDNVVSCVVNVHDPVVNVVSVVVVVVVVVVVCVQVPPDDRPPPPPPVVNVVVVVVVVVVVVVVVVVVVVVVVVVVVVVVVVDPDPPPDDDDDDDDDDDDDDDDPDDDPPDDPPDDPPPPPVPDPPD